Protein AF-A0AAN8HW79-F1 (afdb_monomer_lite)

Foldseek 3Di:
DDDDDDDDPVVCVVVVVVVVVVPPPDPDPPDDDDDLVVQDDDFALLCSLPPRVVVVVLVVCVVDQEDEAEAPADDCPDPVVVVLVVPDDDDDDARDRGDTDDPPNVVQCSHRVSSLRSLLVNVVSNVPDPPVGYYHYPNPPPD

Sequence (143 aa):
MGKLRTGNKSDMVGCLEDLISLQESASHPTVKASSLMGLLFGPTFFYYAQKAFSSYILSQLEHVSRVDVVWDDYFPESPKAETRSKRGKGVHRRVEPSSVIPGNWPEFLRIEDKKAELFFFLATSMTALNTGKQIISTCNMHT

Organism: Champsocephalus gunnari (NCBI:txid52237)

pLDDT: mean 72.76, std 13.25, range [30.95, 90.0]

Radius of gyration: 20.21 Å; chains: 1; bounding box: 50×51×41 Å

Structure (mmCIF, N/CA/C/O backbone):
data_AF-A0AAN8HW79-F1
#
_entry.id   AF-A0AAN8HW79-F1
#
loop_
_atom_site.group_PDB
_atom_site.id
_atom_site.type_symbol
_atom_site.label_atom_id
_atom_site.label_alt_id
_atom_site.label_comp_id
_atom_site.label_asym_id
_atom_site.label_entity_id
_atom_site.label_seq_id
_atom_site.pdbx_PDB_ins_code
_atom_site.Cartn_x
_atom_site.Cartn_y
_atom_site.Cartn_z
_atom_site.occupancy
_atom_site.B_iso_or_equiv
_atom_site.auth_seq_id
_atom_site.auth_comp_id
_atom_site.auth_asym_id
_atom_site.auth_atom_id
_atom_site.pdbx_PDB_model_num
ATOM 1 N N . MET A 1 1 ? -24.840 -39.899 -9.805 1.00 34.41 1 MET A N 1
ATOM 2 C CA . MET A 1 1 ? -25.021 -38.992 -10.962 1.00 34.41 1 MET A CA 1
ATOM 3 C C . MET A 1 1 ? -25.594 -37.675 -10.459 1.00 34.41 1 MET A C 1
ATOM 5 O O . MET A 1 1 ? -26.692 -37.687 -9.918 1.00 34.41 1 MET A O 1
ATOM 9 N N . GLY A 1 2 ? -24.847 -36.571 -10.559 1.00 44.06 2 GLY A N 1
ATOM 10 C CA . GLY A 1 2 ? -25.327 -35.241 -10.166 1.00 44.06 2 GLY A CA 1
ATOM 11 C C . GLY A 1 2 ? -26.232 -34.661 -11.250 1.00 44.06 2 GLY A C 1
ATOM 12 O O . GLY A 1 2 ? -25.825 -34.566 -12.405 1.00 44.06 2 GLY A O 1
ATOM 13 N N . LYS A 1 3 ? -27.474 -34.327 -10.899 1.00 55.56 3 LYS A N 1
ATOM 14 C CA . LYS A 1 3 ? -28.458 -33.774 -11.833 1.00 55.56 3 LYS A CA 1
ATOM 15 C C . LYS A 1 3 ? -28.260 -32.257 -11.898 1.00 55.56 3 LYS A C 1
ATOM 17 O O . LYS A 1 3 ? -28.535 -31.563 -10.924 1.00 55.56 3 LYS A O 1
ATOM 22 N N . LEU A 1 4 ? -27.748 -31.756 -13.022 1.00 57.25 4 LEU A N 1
ATOM 23 C CA . LEU A 1 4 ? -27.661 -30.318 -13.288 1.00 57.25 4 LEU A CA 1
ATOM 24 C C . LEU A 1 4 ? -29.080 -29.738 -13.329 1.00 57.25 4 LEU A C 1
ATOM 26 O O . LEU A 1 4 ? -29.922 -30.200 -14.101 1.00 57.25 4 LEU A O 1
ATOM 30 N N . ARG A 1 5 ? -29.355 -28.755 -12.465 1.00 60.94 5 ARG A N 1
ATOM 31 C CA . ARG A 1 5 ? -30.620 -28.014 -12.476 1.00 60.94 5 ARG A CA 1
ATOM 32 C C . ARG A 1 5 ? -30.703 -27.210 -13.773 1.00 60.94 5 ARG A C 1
ATOM 34 O O . ARG A 1 5 ? -29.884 -26.330 -14.011 1.00 60.94 5 ARG A O 1
ATOM 41 N N . THR A 1 6 ? -31.697 -27.512 -14.596 1.00 66.31 6 THR A N 1
ATOM 42 C CA . THR A 1 6 ? -32.101 -26.682 -15.733 1.00 66.31 6 THR A CA 1
ATOM 43 C C . THR A 1 6 ? -33.111 -25.654 -15.234 1.00 66.31 6 THR A C 1
ATOM 45 O O . THR A 1 6 ? -34.246 -26.012 -14.929 1.00 66.31 6 THR A O 1
ATOM 48 N N . GLY A 1 7 ? -32.677 -24.403 -15.111 1.00 68.44 7 GLY A N 1
ATOM 49 C CA . GLY A 1 7 ? -33.484 -23.252 -14.708 1.00 68.44 7 GLY A CA 1
ATOM 50 C C . GLY A 1 7 ? -32.833 -21.962 -15.202 1.00 68.44 7 GLY A C 1
ATOM 51 O O . GLY A 1 7 ? -31.676 -21.973 -15.634 1.00 68.44 7 GLY A O 1
ATOM 52 N N . ASN A 1 8 ? -33.568 -20.856 -15.170 1.00 67.19 8 ASN A N 1
ATOM 53 C CA . ASN A 1 8 ? -33.023 -19.548 -15.513 1.00 67.19 8 ASN A CA 1
ATOM 54 C C . ASN A 1 8 ? -32.148 -19.027 -14.368 1.00 67.19 8 ASN A C 1
ATOM 56 O O . ASN A 1 8 ? -32.363 -19.338 -13.201 1.00 67.19 8 ASN A O 1
ATOM 60 N N . LYS A 1 9 ? -31.163 -18.177 -14.685 1.00 62.34 9 LYS A N 1
ATOM 61 C CA . LYS A 1 9 ? -30.272 -17.566 -13.678 1.00 62.34 9 LYS A CA 1
ATOM 62 C C . LYS A 1 9 ? -31.046 -16.831 -12.567 1.00 62.34 9 LYS A C 1
ATOM 64 O O . LYS A 1 9 ? -30.566 -16.761 -11.442 1.00 62.34 9 LYS A O 1
ATOM 69 N N . SER A 1 10 ? -32.238 -16.315 -12.877 1.00 68.50 10 SER A N 1
ATOM 70 C CA . SER A 1 10 ? -33.174 -15.695 -11.927 1.00 68.50 10 SER A CA 1
ATOM 71 C C . SER A 1 10 ? -33.666 -16.649 -10.839 1.00 68.50 10 SER A C 1
ATOM 73 O O . SER A 1 10 ? -33.937 -16.209 -9.729 1.00 68.50 10 SER A O 1
ATOM 75 N N . ASP A 1 11 ? -33.724 -17.952 -11.113 1.00 68.19 11 ASP A N 1
ATOM 76 C CA . ASP A 1 11 ? -34.247 -18.957 -10.181 1.00 68.19 11 ASP A CA 1
ATOM 77 C C . ASP A 1 11 ? -33.284 -19.196 -9.005 1.00 68.19 11 ASP A C 1
ATOM 79 O O . ASP A 1 11 ? -33.658 -19.766 -7.983 1.00 68.19 11 ASP A O 1
ATOM 83 N N . MET A 1 12 ? -32.036 -18.727 -9.123 1.00 65.56 12 MET A N 1
ATOM 84 C CA . MET A 1 12 ? -31.072 -18.716 -8.023 1.00 65.56 12 MET A CA 1
ATOM 85 C C . MET A 1 12 ? -31.346 -17.617 -6.994 1.00 65.56 12 MET A C 1
ATOM 87 O O . MET A 1 12 ? -30.832 -17.713 -5.884 1.00 65.56 12 MET A O 1
ATOM 91 N N . VAL A 1 13 ? -32.118 -16.581 -7.341 1.00 69.75 13 VAL A N 1
ATOM 92 C CA . VAL A 1 13 ? -32.378 -15.444 -6.444 1.00 69.75 13 VAL A CA 1
ATOM 93 C C . VAL A 1 13 ? -33.185 -15.899 -5.230 1.00 69.75 13 VAL A C 1
ATOM 95 O O . VAL A 1 13 ? -32.782 -15.612 -4.109 1.00 69.75 13 VAL A O 1
ATOM 98 N N . GLY A 1 14 ? -34.215 -16.729 -5.427 1.00 65.38 14 GLY A N 1
ATOM 99 C CA . GLY A 1 14 ? -34.989 -17.290 -4.313 1.00 65.38 14 GLY A CA 1
ATOM 100 C C . GLY A 1 14 ? -34.149 -18.175 -3.382 1.00 65.38 14 GLY A C 1
ATOM 101 O O . GLY A 1 14 ? -34.284 -18.105 -2.169 1.00 65.38 14 GLY A O 1
ATOM 102 N N . CYS A 1 15 ? -33.194 -18.945 -3.923 1.00 60.03 15 CYS A N 1
ATOM 103 C CA . CYS A 1 15 ? -32.269 -19.728 -3.093 1.00 60.03 15 CYS A CA 1
ATOM 104 C C . CYS A 1 15 ? -31.259 -18.862 -2.317 1.00 60.03 15 CYS A C 1
ATOM 106 O O . CYS A 1 15 ? -30.674 -19.340 -1.348 1.00 60.03 15 CYS A O 1
ATOM 108 N N . LEU A 1 16 ? -31.004 -17.627 -2.760 1.00 59.94 16 LEU A N 1
ATOM 109 C CA . LEU A 1 16 ? -30.127 -16.681 -2.068 1.00 59.94 16 LEU A CA 1
ATOM 110 C C . LEU A 1 16 ? -30.874 -15.927 -0.964 1.00 59.94 16 LEU A C 1
ATOM 112 O O . LEU A 1 16 ? -30.277 -15.656 0.073 1.00 59.94 16 LEU A O 1
ATOM 116 N N . GLU A 1 17 ? -32.161 -15.635 -1.152 1.00 67.44 17 GLU A N 1
ATOM 117 C CA . GLU A 1 17 ? -33.013 -14.991 -0.142 1.00 67.44 17 GLU A CA 1
ATOM 118 C C . GLU A 1 17 ? -33.107 -15.833 1.141 1.00 67.44 17 GLU A C 1
ATOM 120 O O . GLU A 1 17 ? -32.877 -15.308 2.231 1.00 67.44 17 GLU A O 1
ATOM 125 N N . ASP A 1 18 ? -33.282 -17.153 1.014 1.00 62.97 18 ASP A N 1
ATOM 126 C CA .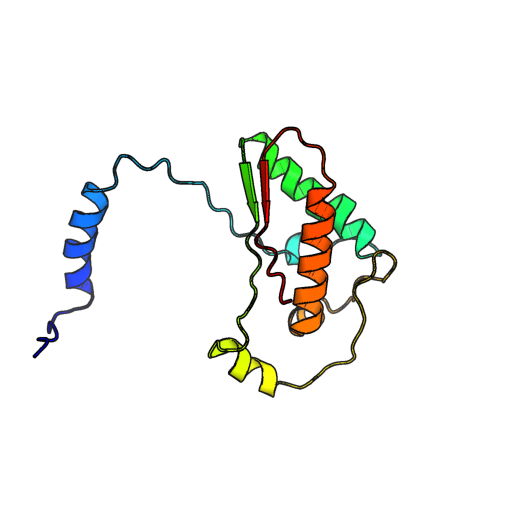 ASP A 1 18 ? -33.311 -18.083 2.156 1.00 62.97 18 ASP A CA 1
ATOM 127 C C . ASP A 1 18 ? -31.983 -18.122 2.942 1.00 62.97 18 ASP A C 1
ATOM 129 O O . ASP A 1 18 ? -31.965 -18.347 4.154 1.00 62.97 18 ASP A O 1
ATOM 133 N N . LEU A 1 19 ? -30.849 -17.887 2.268 1.00 59.59 19 LEU A N 1
ATOM 134 C CA . LEU A 1 19 ? -29.525 -17.829 2.901 1.00 59.59 19 LEU A CA 1
ATOM 135 C C . LEU A 1 19 ? -29.273 -16.488 3.599 1.00 59.59 19 LEU A C 1
ATOM 137 O O . LEU A 1 19 ? -28.558 -16.447 4.599 1.00 59.59 19 LEU A O 1
ATOM 141 N N . ILE A 1 20 ? -29.866 -15.403 3.093 1.00 59.66 20 ILE A N 1
ATOM 142 C CA . ILE A 1 20 ? -29.775 -14.066 3.692 1.00 59.66 20 ILE A CA 1
ATOM 143 C C . ILE A 1 20 ? -30.504 -14.047 5.041 1.00 59.66 20 ILE A C 1
ATOM 145 O O . ILE A 1 20 ? -29.961 -13.528 6.015 1.00 59.66 20 ILE A O 1
ATOM 149 N N . SER A 1 21 ? -31.672 -14.689 5.136 1.00 58.97 21 SER A N 1
ATOM 150 C CA . SER A 1 21 ? -32.439 -14.789 6.387 1.00 58.97 21 SER A CA 1
ATOM 151 C C . SER A 1 21 ? -31.757 -15.628 7.475 1.00 58.97 21 SER A C 1
ATOM 153 O O . SER A 1 21 ? -32.079 -15.482 8.651 1.00 58.97 21 SER A O 1
ATOM 155 N N . LEU A 1 22 ? -30.794 -16.485 7.120 1.00 56.59 22 LEU A N 1
ATOM 156 C CA . LEU A 1 22 ? -30.013 -17.258 8.092 1.00 56.59 22 LEU A CA 1
ATOM 157 C C . LEU A 1 22 ? -28.844 -16.454 8.699 1.00 56.59 22 LEU A C 1
ATOM 159 O O . LEU A 1 22 ? -28.226 -16.903 9.663 1.00 56.59 22 LEU A O 1
ATOM 163 N N . GLN A 1 23 ? -28.518 -15.284 8.136 1.00 55.19 23 GLN A N 1
ATOM 164 C CA . GLN A 1 23 ? -27.291 -14.537 8.423 1.00 55.19 23 GLN A CA 1
ATOM 165 C C . GLN A 1 23 ? -27.525 -13.233 9.211 1.00 55.19 23 GLN A C 1
ATOM 167 O O . GLN A 1 23 ? -26.766 -12.280 9.063 1.00 55.19 23 GLN A O 1
ATOM 172 N N . GLU A 1 24 ? -28.538 -13.159 10.076 1.00 50.91 24 GLU A N 1
ATOM 173 C CA . GLU A 1 24 ? -28.841 -11.933 10.843 1.00 50.91 24 GLU A CA 1
ATOM 174 C C . GLU A 1 24 ? -28.038 -11.747 12.152 1.00 50.91 24 GLU A C 1
ATOM 176 O O . GLU A 1 24 ? -28.377 -10.902 12.975 1.00 50.91 24 GLU A O 1
ATOM 181 N N . SER A 1 25 ? -26.923 -12.458 12.363 1.00 53.91 25 SER A N 1
ATOM 182 C CA . SER A 1 25 ? -26.074 -12.239 13.555 1.00 53.91 25 SER A CA 1
ATOM 183 C C . SER A 1 25 ? -24.582 -12.050 13.280 1.00 53.91 25 SER A C 1
ATOM 185 O O . SER A 1 25 ? -23.769 -12.201 14.193 1.00 53.91 25 SER A O 1
ATOM 187 N N . ALA A 1 26 ? -24.187 -11.719 12.051 1.00 52.22 26 ALA A N 1
ATOM 188 C CA . ALA A 1 26 ? -22.805 -11.347 11.768 1.00 52.22 26 ALA A CA 1
ATOM 189 C C . ALA A 1 26 ? -22.694 -9.821 11.695 1.00 52.22 26 ALA A C 1
ATOM 191 O O . ALA A 1 26 ? -23.249 -9.195 10.796 1.00 52.22 26 ALA A O 1
ATOM 192 N N . SER A 1 27 ? -21.950 -9.210 12.623 1.00 52.50 27 SER A N 1
ATOM 193 C CA . SER A 1 27 ? -21.488 -7.831 12.459 1.00 52.50 27 SER A CA 1
ATOM 194 C C . SER A 1 27 ? -20.715 -7.755 11.142 1.00 52.50 27 SER A C 1
ATOM 196 O O . SER A 1 27 ? -19.596 -8.264 11.055 1.00 52.50 27 SER A O 1
ATOM 198 N N . HIS A 1 28 ? -21.321 -7.198 10.097 1.00 52.47 28 HIS A N 1
ATOM 199 C CA . HIS A 1 28 ? -20.678 -7.120 8.794 1.00 52.47 28 HIS A CA 1
ATOM 200 C C . HIS A 1 28 ? -19.442 -6.218 8.910 1.00 52.47 28 HIS A C 1
ATOM 202 O O . HIS A 1 28 ? -19.591 -5.038 9.238 1.00 52.47 28 HIS A O 1
ATOM 208 N N . PRO A 1 29 ? -18.220 -6.730 8.676 1.00 58.84 29 PRO A N 1
ATOM 209 C CA . PRO A 1 29 ? -17.048 -5.873 8.659 1.00 58.84 29 PRO A CA 1
ATOM 210 C C . PRO A 1 29 ? -17.186 -4.893 7.492 1.00 58.84 29 PRO A C 1
ATOM 212 O O . PRO A 1 29 ? -17.453 -5.291 6.357 1.00 58.84 29 PRO A O 1
ATOM 215 N N . THR A 1 30 ? -17.009 -3.600 7.757 1.00 59.47 30 THR A N 1
ATOM 216 C CA . THR A 1 30 ? -16.974 -2.584 6.702 1.00 59.47 30 THR A CA 1
ATOM 217 C C . THR A 1 30 ? -15.725 -2.800 5.851 1.00 59.47 30 THR A C 1
ATOM 219 O O . THR A 1 30 ? -14.627 -2.403 6.234 1.00 59.47 30 THR A O 1
ATOM 222 N N . VAL A 1 31 ? -15.885 -3.428 4.685 1.00 58.34 31 VAL A N 1
ATOM 223 C CA . VAL A 1 31 ? -14.798 -3.620 3.719 1.00 58.34 31 VAL A CA 1
ATOM 224 C C . VAL A 1 31 ? -14.725 -2.401 2.804 1.00 58.34 31 VAL A C 1
ATOM 226 O O . VAL A 1 31 ? -15.637 -2.145 2.020 1.00 58.34 31 VAL A O 1
ATOM 229 N N . LYS A 1 32 ? -13.624 -1.646 2.877 1.00 65.44 32 LYS A N 1
ATOM 230 C CA . LYS A 1 32 ? -13.321 -0.571 1.923 1.00 65.44 32 LYS A CA 1
ATOM 231 C C . LYS A 1 32 ? -12.246 -1.040 0.949 1.00 65.44 32 LYS A C 1
ATOM 233 O O . LYS A 1 32 ? -11.103 -1.249 1.338 1.00 65.44 32 LYS A O 1
ATOM 238 N N . ALA A 1 33 ? -12.603 -1.156 -0.327 1.00 58.19 33 ALA A N 1
ATOM 239 C CA . ALA A 1 33 ? -11.622 -1.298 -1.396 1.00 58.19 33 ALA A CA 1
ATOM 240 C C . ALA A 1 33 ? -11.075 0.091 -1.755 1.00 58.19 33 ALA A C 1
ATOM 242 O O . ALA A 1 33 ? -11.842 1.026 -1.984 1.00 58.19 33 ALA A O 1
ATOM 243 N N . SER A 1 34 ? -9.755 0.259 -1.788 1.00 65.75 34 SER A N 1
ATOM 244 C CA . SER A 1 34 ? -9.125 1.523 -2.184 1.00 65.75 34 SER A CA 1
ATOM 245 C C . SER A 1 34 ? -7.957 1.274 -3.121 1.00 65.75 34 SER A C 1
ATOM 247 O O . SER A 1 34 ? -7.146 0.377 -2.910 1.00 65.75 34 SER A O 1
ATOM 249 N N . SER A 1 35 ? -7.887 2.072 -4.186 1.00 66.81 35 SER A N 1
ATOM 250 C CA . SER A 1 35 ? -6.786 2.004 -5.141 1.00 6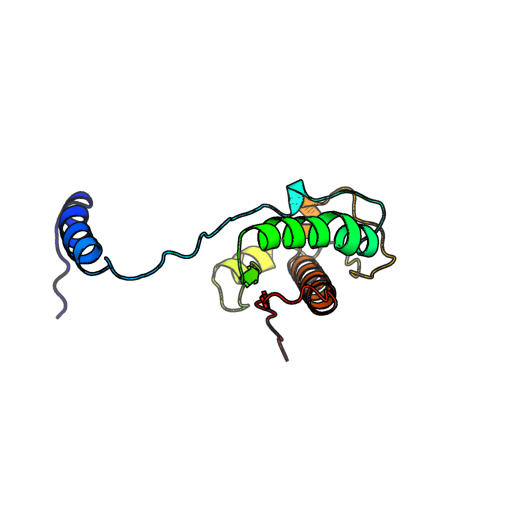6.81 35 SER A CA 1
ATOM 251 C C . SER A 1 35 ? -5.583 2.767 -4.596 1.00 66.81 35 SER A C 1
ATOM 253 O O . SER A 1 35 ? -5.656 3.978 -4.387 1.00 66.81 35 SER A O 1
ATOM 255 N N . LEU A 1 36 ? -4.451 2.077 -4.439 1.00 66.25 36 LEU A N 1
ATOM 256 C CA . LEU A 1 36 ? -3.174 2.682 -4.036 1.00 66.25 36 LEU A CA 1
ATOM 257 C C . LEU A 1 36 ? -2.721 3.800 -4.990 1.00 66.25 36 LEU A C 1
ATOM 259 O O . LEU A 1 36 ? -1.987 4.691 -4.568 1.00 66.25 36 LEU A O 1
ATOM 263 N N . MET A 1 37 ? -3.183 3.794 -6.251 1.00 62.47 37 MET A N 1
ATOM 264 C CA . MET A 1 37 ? -2.889 4.856 -7.222 1.00 62.47 37 MET A CA 1
ATOM 265 C C . MET A 1 37 ? -3.368 6.234 -6.752 1.00 62.47 37 MET A C 1
ATOM 267 O O . MET A 1 37 ? -2.686 7.221 -6.998 1.00 62.47 37 MET A O 1
ATOM 271 N N . GLY A 1 38 ? -4.517 6.306 -6.071 1.00 63.88 38 GLY A N 1
ATOM 272 C CA . GLY A 1 38 ? -5.078 7.575 -5.591 1.00 63.88 38 GLY A CA 1
ATOM 273 C C . GLY A 1 38 ? -4.316 8.179 -4.409 1.00 63.88 38 GLY A C 1
ATOM 274 O O . GLY A 1 38 ? -4.503 9.347 -4.094 1.00 63.88 38 GLY A O 1
ATOM 275 N N . LEU A 1 39 ? -3.445 7.395 -3.768 1.00 66.50 39 LEU A N 1
ATOM 276 C CA . LEU A 1 39 ? -2.634 7.818 -2.627 1.00 66.50 39 LEU A CA 1
ATOM 277 C C . LEU A 1 39 ? -1.218 8.234 -3.050 1.00 66.50 39 LEU A C 1
ATOM 279 O O . LEU A 1 39 ? -0.398 8.567 -2.202 1.00 66.50 39 LEU A O 1
ATOM 283 N N . LEU A 1 40 ? -0.881 8.170 -4.339 1.00 69.00 40 LEU A N 1
ATOM 284 C CA . LEU A 1 40 ? 0.501 8.301 -4.776 1.00 69.00 40 LEU A CA 1
ATOM 285 C C . LEU A 1 40 ? 0.963 9.761 -4.819 1.00 69.00 40 LEU A C 1
ATOM 287 O O . LEU A 1 40 ? 0.699 10.482 -5.779 1.00 69.00 40 LEU A O 1
ATOM 291 N N . PHE A 1 41 ? 1.709 10.185 -3.804 1.00 70.06 41 PHE A N 1
ATOM 292 C CA . PHE A 1 41 ? 2.408 11.463 -3.836 1.00 70.06 41 PHE A CA 1
ATOM 293 C C . PHE A 1 41 ? 3.760 11.390 -3.124 1.00 70.06 41 PHE A C 1
ATOM 295 O O . PHE A 1 41 ? 3.936 10.669 -2.139 1.00 70.06 41 PHE A O 1
ATOM 302 N N . GLY A 1 42 ? 4.709 12.174 -3.635 1.00 79.00 42 GLY A N 1
ATOM 303 C CA . GLY A 1 42 ? 6.017 12.382 -3.029 1.00 79.00 42 GLY A CA 1
ATOM 304 C C . GLY A 1 42 ? 7.203 11.790 -3.794 1.00 79.00 42 GLY A C 1
ATOM 305 O O . GLY A 1 42 ? 7.030 11.100 -4.797 1.00 79.00 42 GLY A O 1
ATOM 306 N N . PRO A 1 43 ? 8.429 12.099 -3.336 1.00 84.75 43 PRO A N 1
ATOM 307 C CA . PRO A 1 43 ? 9.647 11.821 -4.089 1.00 84.75 43 PRO A CA 1
ATOM 308 C C . PRO A 1 43 ? 10.130 10.371 -3.975 1.00 84.75 43 PRO A C 1
ATOM 310 O O . PRO A 1 43 ? 10.736 9.871 -4.916 1.00 84.75 43 PRO A O 1
ATOM 313 N N . THR A 1 44 ? 9.885 9.687 -2.853 1.00 90.00 44 THR A N 1
ATOM 314 C CA . THR A 1 44 ? 10.458 8.360 -2.566 1.00 90.00 44 THR A CA 1
ATOM 315 C C . THR A 1 44 ? 9.435 7.398 -1.975 1.00 90.00 44 THR A C 1
ATOM 317 O O . THR A 1 44 ? 8.432 7.826 -1.398 1.00 90.00 44 THR A O 1
ATOM 320 N N . PHE A 1 45 ? 9.705 6.092 -2.069 1.00 89.25 45 PHE A N 1
ATOM 321 C CA . PHE A 1 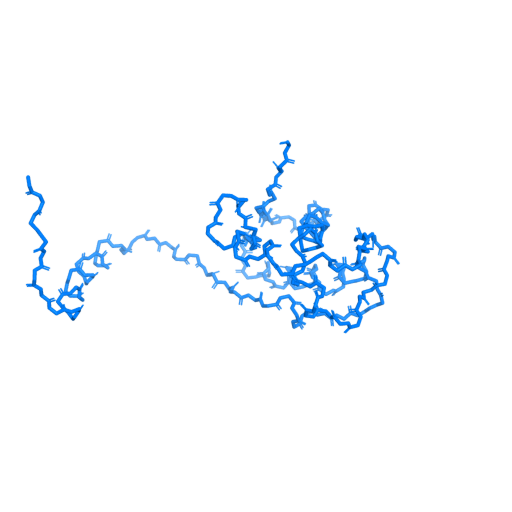45 ? 8.853 5.070 -1.453 1.00 89.25 45 PHE A CA 1
ATOM 322 C C . PHE A 1 45 ? 8.709 5.262 0.059 1.00 89.25 45 PHE A C 1
ATOM 324 O O . PHE A 1 45 ? 7.610 5.097 0.583 1.00 89.25 45 PHE A O 1
ATOM 331 N N . PHE A 1 46 ? 9.770 5.685 0.757 1.00 88.75 46 PHE A N 1
ATOM 332 C CA . PHE A 1 46 ? 9.693 6.024 2.181 1.00 88.75 46 PHE A CA 1
ATOM 333 C C . PHE A 1 46 ? 8.705 7.157 2.456 1.00 88.75 46 PHE A C 1
ATOM 335 O O . PHE A 1 46 ? 7.874 7.046 3.357 1.00 88.75 46 PHE A O 1
ATOM 342 N N . TYR A 1 47 ? 8.776 8.237 1.674 1.00 89.44 47 TYR A N 1
ATOM 343 C CA . TYR A 1 47 ? 7.857 9.356 1.834 1.00 89.44 47 TYR A CA 1
ATOM 344 C C . TYR A 1 47 ? 6.414 8.907 1.600 1.00 89.44 47 TYR A C 1
ATOM 346 O O . TYR A 1 47 ? 5.538 9.218 2.403 1.00 89.44 47 TYR A O 1
ATOM 354 N N . TYR A 1 48 ? 6.175 8.132 0.543 1.00 89.12 48 TYR A N 1
ATOM 355 C CA . TYR A 1 48 ? 4.856 7.582 0.254 1.00 89.12 48 TYR A CA 1
ATOM 356 C C . TYR A 1 48 ? 4.334 6.697 1.391 1.00 89.12 48 TYR A C 1
ATOM 358 O O . TYR A 1 48 ? 3.216 6.913 1.860 1.00 89.12 48 TYR A O 1
ATOM 366 N N . ALA A 1 49 ? 5.149 5.765 1.891 1.00 89.12 49 ALA A N 1
ATOM 367 C CA . ALA A 1 49 ? 4.772 4.906 3.008 1.00 89.12 49 ALA A CA 1
ATOM 368 C C . ALA A 1 49 ? 4.402 5.731 4.247 1.00 89.12 49 ALA A C 1
ATOM 370 O O . ALA A 1 49 ? 3.331 5.544 4.810 1.00 89.12 49 ALA A O 1
ATOM 371 N N . GLN A 1 50 ? 5.241 6.695 4.632 1.00 87.81 50 GLN A N 1
ATOM 372 C CA . GLN A 1 50 ? 5.060 7.479 5.856 1.00 87.81 50 GLN A CA 1
ATOM 373 C C . GLN A 1 50 ? 3.954 8.533 5.770 1.00 87.81 50 GLN A C 1
ATOM 375 O O . GLN A 1 50 ? 3.238 8.754 6.743 1.00 87.81 50 GLN A O 1
ATOM 380 N N . LYS A 1 51 ? 3.840 9.241 4.643 1.00 86.06 51 LYS A N 1
ATOM 381 C CA . LYS A 1 51 ? 2.987 10.433 4.533 1.00 86.06 51 LYS A CA 1
ATOM 382 C C . LYS A 1 51 ? 1.669 10.174 3.834 1.00 86.06 51 LYS A C 1
ATOM 384 O O . LYS A 1 51 ? 0.683 10.803 4.208 1.00 86.06 51 LYS A O 1
ATOM 389 N N . ALA A 1 52 ? 1.633 9.264 2.868 1.00 85.81 52 ALA A N 1
ATOM 390 C CA . ALA A 1 52 ? 0.402 8.942 2.164 1.00 85.81 52 ALA A CA 1
ATOM 391 C C . ALA A 1 52 ? -0.274 7.716 2.768 1.00 85.81 52 ALA A C 1
ATOM 393 O O . ALA A 1 52 ? -1.401 7.785 3.257 1.00 85.81 52 ALA A O 1
ATOM 394 N N . PHE A 1 53 ? 0.443 6.595 2.759 1.00 87.62 53 PHE A N 1
ATOM 395 C CA . PHE A 1 53 ? -0.130 5.303 3.086 1.00 87.62 53 PHE A CA 1
ATOM 396 C C . PHE A 1 53 ? -0.431 5.167 4.583 1.00 87.62 53 PHE A C 1
ATOM 398 O O . PHE A 1 53 ? -1.572 4.889 4.944 1.00 87.62 53 PHE A O 1
ATOM 405 N N . SER A 1 54 ? 0.530 5.463 5.465 1.00 88.50 54 SER A N 1
ATOM 406 C CA . SER A 1 54 ? 0.302 5.438 6.916 1.00 88.50 54 SER A CA 1
ATOM 407 C C . SER A 1 54 ? -0.809 6.395 7.342 1.00 88.50 54 SER A C 1
ATOM 409 O O . SER A 1 54 ? -1.684 5.999 8.104 1.00 88.50 54 SER A O 1
ATOM 411 N N . SER A 1 55 ? -0.836 7.624 6.815 1.00 88.19 55 SER A N 1
ATOM 412 C CA . SER A 1 55 ? -1.902 8.595 7.111 1.00 88.19 55 SER A CA 1
ATOM 413 C C . SER A 1 55 ? -3.282 8.068 6.720 1.00 88.19 55 SER A C 1
ATOM 415 O O . SER A 1 55 ? -4.240 8.209 7.477 1.00 88.19 55 SER A O 1
ATOM 417 N N . TYR A 1 56 ? -3.383 7.409 5.563 1.00 88.12 56 TYR A N 1
ATOM 418 C CA . TYR A 1 56 ? -4.622 6.770 5.139 1.00 88.12 56 TYR A CA 1
ATOM 419 C C . TYR A 1 56 ? -5.048 5.660 6.111 1.00 88.12 56 TYR A C 1
ATOM 421 O O . TYR A 1 56 ? -6.189 5.669 6.573 1.00 88.12 56 TYR A O 1
ATOM 429 N N . ILE A 1 57 ? -4.141 4.753 6.488 1.00 87.62 57 ILE A N 1
ATOM 430 C CA . ILE A 1 57 ? -4.437 3.684 7.457 1.00 87.62 57 ILE A CA 1
ATOM 431 C C . ILE A 1 57 ? -4.866 4.261 8.812 1.00 87.62 57 ILE A C 1
ATOM 433 O O . ILE A 1 57 ? -5.854 3.803 9.384 1.00 87.62 57 ILE A O 1
ATOM 437 N N . LEU A 1 58 ? -4.184 5.302 9.297 1.00 88.56 58 LEU A N 1
ATOM 438 C CA . LEU A 1 58 ? -4.531 5.986 10.543 1.00 88.56 58 LEU A CA 1
ATOM 439 C C . LEU A 1 58 ? -5.933 6.602 10.488 1.00 88.56 58 LEU A C 1
ATOM 441 O O . LEU A 1 58 ? -6.706 6.399 11.419 1.00 88.56 58 LEU A O 1
ATOM 445 N N . SER A 1 59 ? -6.303 7.255 9.380 1.00 88.44 59 SER A N 1
ATOM 446 C CA . SER A 1 59 ? -7.666 7.781 9.205 1.00 88.44 59 SER A CA 1
ATOM 447 C C . SER A 1 59 ? -8.728 6.677 9.194 1.00 88.44 59 SER A C 1
ATOM 449 O O . SER A 1 59 ? -9.821 6.860 9.724 1.00 88.44 59 SER A O 1
ATOM 451 N N . GLN A 1 60 ? -8.421 5.496 8.638 1.00 86.75 60 GLN A N 1
ATOM 452 C CA . GLN A 1 60 ? -9.351 4.368 8.711 1.00 86.75 60 GLN A CA 1
ATOM 453 C C . GLN A 1 60 ? -9.491 3.875 10.152 1.00 86.75 60 GLN A C 1
ATOM 455 O O . GLN A 1 60 ? -10.601 3.566 10.579 1.00 86.75 60 GLN A O 1
ATOM 460 N N . LEU A 1 61 ? -8.391 3.863 10.910 1.00 88.12 61 LEU A N 1
ATOM 461 C CA . LEU A 1 61 ? -8.371 3.472 12.315 1.00 88.12 61 LEU A CA 1
ATOM 462 C C . LEU A 1 61 ? -9.117 4.439 13.234 1.00 88.12 61 LEU A C 1
ATOM 464 O O . LEU A 1 61 ? -9.423 4.034 14.347 1.00 88.12 61 LEU A O 1
ATOM 468 N N . GLU A 1 62 ? -9.448 5.671 12.843 1.00 87.50 62 GLU A N 1
ATOM 469 C CA . GLU A 1 62 ? -10.200 6.594 13.712 1.00 87.50 62 GLU A CA 1
ATOM 470 C C . GLU A 1 62 ? -11.553 6.008 14.141 1.00 87.50 62 GLU A C 1
ATOM 472 O O . GLU A 1 62 ? -11.923 6.091 15.314 1.00 87.50 62 GLU A O 1
ATOM 477 N N . HIS A 1 63 ? -12.241 5.323 13.226 1.00 82.25 63 HIS A N 1
ATOM 478 C CA . HIS A 1 63 ? -13.617 4.857 13.423 1.00 82.25 63 HIS A CA 1
ATOM 479 C C . HIS A 1 63 ? -13.747 3.367 13.758 1.00 82.25 63 HIS A C 1
ATOM 481 O O . HIS A 1 63 ? -14.854 2.890 14.000 1.00 82.25 63 HIS A O 1
ATOM 487 N N . VAL A 1 64 ? -12.642 2.619 13.767 1.00 84.94 64 VAL A N 1
ATOM 488 C CA . VAL A 1 64 ? -12.645 1.166 13.998 1.00 84.94 64 VAL A CA 1
ATOM 489 C C . VAL A 1 64 ? -11.599 0.768 15.038 1.00 84.94 64 VAL A C 1
ATOM 491 O O . VAL A 1 64 ? -10.674 1.522 15.343 1.00 84.94 64 VAL A O 1
ATOM 494 N N . SER A 1 65 ? -11.751 -0.424 15.616 1.00 85.50 65 SER A N 1
ATOM 495 C CA . SER A 1 65 ? -10.766 -1.027 16.527 1.00 85.50 65 SER A CA 1
ATOM 496 C C . SER A 1 65 ? -9.683 -1.824 15.792 1.00 85.50 65 SER A C 1
ATOM 498 O O . SER A 1 65 ? -8.612 -2.068 16.354 1.00 85.50 65 SER A O 1
ATOM 500 N N . ARG A 1 66 ? -9.960 -2.220 14.542 1.00 86.94 66 ARG A N 1
ATOM 501 C CA . ARG A 1 66 ? -9.097 -3.062 13.716 1.00 86.94 66 ARG A CA 1
ATOM 502 C C . ARG A 1 66 ? -9.207 -2.716 12.232 1.00 86.94 66 ARG A C 1
ATOM 504 O O . ARG A 1 66 ? -10.311 -2.500 11.737 1.00 86.94 66 ARG A O 1
ATOM 511 N N . VAL A 1 67 ? -8.073 -2.715 11.534 1.00 87.00 67 VAL A N 1
ATOM 512 C CA . VAL A 1 67 ? -7.993 -2.636 10.067 1.00 87.00 67 VAL A CA 1
ATOM 513 C C . VAL A 1 67 ? -7.250 -3.857 9.536 1.00 87.00 67 VAL A C 1
ATOM 515 O O . VAL A 1 67 ? -6.132 -4.138 9.969 1.00 87.00 67 VAL A O 1
ATOM 518 N N . ASP A 1 68 ? -7.863 -4.532 8.565 1.00 85.38 68 ASP A N 1
ATOM 519 C CA . ASP A 1 68 ? -7.261 -5.646 7.836 1.00 85.38 68 ASP A CA 1
ATOM 520 C C . ASP A 1 68 ? -6.869 -5.176 6.436 1.00 85.38 68 ASP A C 1
ATOM 522 O O . ASP A 1 68 ? -7.711 -4.718 5.662 1.00 85.38 68 ASP A O 1
ATOM 526 N N . VAL A 1 69 ? -5.583 -5.278 6.112 1.00 85.25 69 VAL A N 1
ATOM 527 C CA . VAL A 1 69 ? -5.046 -4.942 4.795 1.00 85.25 69 VAL A CA 1
ATOM 528 C C . VAL A 1 69 ? -4.767 -6.223 4.032 1.00 85.25 69 VAL A C 1
ATOM 530 O O . VAL A 1 69 ? -3.907 -7.023 4.408 1.00 85.25 69 VAL A O 1
ATOM 533 N N . VAL A 1 70 ? -5.513 -6.396 2.945 1.00 83.38 70 VAL A N 1
ATOM 534 C CA . VAL A 1 70 ? -5.363 -7.519 2.024 1.00 83.38 70 VAL A CA 1
ATOM 535 C C . VAL A 1 70 ? -4.634 -7.030 0.784 1.00 83.38 70 VAL A C 1
ATOM 537 O O . VAL A 1 70 ? -5.081 -6.100 0.109 1.00 83.38 70 VAL A O 1
ATOM 540 N N . TRP A 1 71 ? -3.506 -7.662 0.491 1.00 81.75 71 TRP A N 1
ATOM 541 C CA . TRP A 1 71 ? -2.708 -7.371 -0.693 1.00 81.75 71 TRP A CA 1
ATOM 542 C C . TRP A 1 71 ? -3.158 -8.269 -1.844 1.00 81.75 71 TRP A C 1
ATOM 544 O O . TRP A 1 71 ? -3.373 -9.464 -1.657 1.00 81.75 71 TRP A O 1
ATOM 554 N N . ASP A 1 72 ? -3.318 -7.689 -3.034 1.00 75.06 72 ASP A N 1
ATOM 555 C CA . ASP A 1 72 ? -3.639 -8.437 -4.256 1.00 75.06 72 ASP A CA 1
ATOM 556 C C . ASP A 1 72 ? -2.390 -9.196 -4.722 1.00 75.06 72 ASP A C 1
ATOM 558 O O . ASP A 1 72 ? -1.679 -8.730 -5.613 1.00 75.06 72 ASP A O 1
ATOM 562 N N . ASP A 1 73 ? -2.089 -10.308 -4.060 1.00 67.81 73 ASP A N 1
ATOM 563 C CA . ASP A 1 73 ? -0.995 -11.205 -4.413 1.00 67.81 73 ASP A CA 1
ATOM 564 C C . ASP A 1 73 ? -1.528 -12.388 -5.227 1.00 67.81 73 ASP A C 1
ATOM 566 O O . ASP A 1 73 ? -2.533 -13.020 -4.873 1.00 67.81 73 ASP A O 1
ATOM 570 N N . TYR A 1 74 ? -0.882 -12.668 -6.355 1.00 63.84 74 TYR A N 1
ATOM 571 C CA . TYR A 1 74 ? -1.281 -13.754 -7.236 1.00 63.84 74 TYR A CA 1
ATOM 572 C C . TYR A 1 74 ? -0.427 -14.978 -6.953 1.00 63.84 74 TYR A C 1
ATOM 574 O O . TYR A 1 74 ? 0.762 -15.002 -7.253 1.00 63.84 74 TYR A O 1
ATOM 582 N N . PHE A 1 75 ? -1.068 -16.046 -6.476 1.00 63.16 75 PHE A N 1
ATOM 583 C CA . PHE A 1 75 ? -0.412 -17.343 -6.375 1.00 63.16 75 PHE A CA 1
ATOM 584 C C . PHE A 1 75 ? 0.191 -17.743 -7.734 1.00 63.16 75 PHE A C 1
ATOM 586 O O . PHE A 1 75 ? -0.506 -17.617 -8.754 1.00 63.16 75 PHE A O 1
ATOM 593 N N . PRO A 1 76 ? 1.436 -18.259 -7.767 1.00 62.88 76 PRO A N 1
ATOM 594 C CA . PRO A 1 76 ? 2.104 -18.668 -9.004 1.00 62.88 76 PRO A CA 1
ATOM 595 C C . PRO A 1 76 ? 1.292 -19.677 -9.825 1.00 62.88 76 PRO A C 1
ATOM 597 O O . PRO A 1 76 ? 1.328 -19.657 -11.052 1.00 62.88 76 PRO A O 1
ATOM 600 N N . GLU A 1 77 ? 0.512 -20.520 -9.147 1.00 65.56 77 GLU A N 1
ATOM 601 C CA . GLU A 1 77 ? -0.355 -21.541 -9.749 1.00 65.56 77 GLU A CA 1
ATOM 602 C C . GLU A 1 77 ? -1.716 -20.998 -10.215 1.00 65.56 77 GLU A C 1
ATOM 604 O O . GLU A 1 77 ? -2.561 -21.738 -10.719 1.00 65.56 77 GLU A O 1
ATOM 609 N N . SER A 1 78 ? -1.972 -19.698 -10.056 1.00 66.44 78 SER A N 1
ATOM 610 C CA . SER A 1 78 ? -3.229 -19.113 -10.507 1.00 66.44 78 SER A CA 1
ATOM 611 C C . SER A 1 78 ? -3.251 -18.967 -12.040 1.00 66.44 78 SER A C 1
ATOM 613 O O . SER A 1 78 ? -2.265 -18.528 -12.641 1.00 66.44 78 SER A O 1
ATOM 615 N N . PRO A 1 79 ? -4.403 -19.189 -12.705 1.00 62.91 79 PRO A N 1
ATOM 616 C CA . PRO A 1 79 ? -4.551 -18.930 -14.147 1.00 62.91 79 PRO A CA 1
ATOM 617 C C . PRO A 1 79 ? -4.200 -17.482 -14.545 1.00 62.91 79 PRO A C 1
ATOM 619 O O . PRO A 1 79 ? -3.816 -17.180 -15.681 1.00 62.91 79 PRO A O 1
ATOM 622 N N . LYS A 1 80 ? -4.324 -16.559 -13.583 1.00 65.06 80 LYS A N 1
ATOM 623 C CA . LYS A 1 80 ? -3.963 -15.149 -13.732 1.00 65.06 80 LYS A CA 1
ATOM 624 C C . LYS A 1 80 ? -2.445 -14.946 -13.773 1.00 65.06 80 LYS A C 1
ATOM 626 O O . LYS A 1 80 ? -1.994 -14.147 -14.596 1.00 65.06 80 LYS A O 1
ATOM 631 N N . ALA A 1 81 ? -1.676 -15.680 -12.966 1.00 63.94 81 ALA A N 1
ATOM 632 C CA . ALA A 1 81 ? -0.215 -15.636 -12.976 1.00 63.94 81 ALA A CA 1
ATOM 633 C C . ALA A 1 81 ? 0.351 -16.115 -14.324 1.00 63.94 81 ALA A C 1
ATOM 635 O O . ALA A 1 81 ? 1.161 -15.417 -14.939 1.00 63.94 81 ALA A O 1
ATOM 636 N N . GLU A 1 82 ? -0.158 -17.229 -14.864 1.00 62.97 82 GLU A N 1
ATOM 637 C CA . GLU A 1 82 ? 0.294 -17.768 -16.156 1.00 62.97 82 GLU A CA 1
ATOM 638 C C . GLU A 1 82 ? 0.055 -16.786 -17.320 1.00 62.97 82 GLU A C 1
ATOM 640 O O . GLU A 1 82 ? 0.918 -16.563 -18.174 1.00 62.97 82 GLU A O 1
ATOM 645 N N . THR A 1 83 ? -1.109 -16.131 -17.330 1.00 59.81 83 THR A N 1
ATOM 646 C CA . THR A 1 83 ? -1.476 -15.148 -18.364 1.00 59.81 83 THR A CA 1
ATOM 647 C C . THR A 1 83 ? -0.617 -13.877 -18.288 1.00 59.81 83 THR A C 1
ATOM 649 O O . THR A 1 83 ? -0.405 -13.199 -19.299 1.00 59.81 83 THR A O 1
ATOM 652 N N . ARG A 1 84 ? -0.107 -13.527 -17.100 1.00 63.84 84 ARG A N 1
ATOM 653 C CA . ARG A 1 84 ? 0.712 -12.326 -16.869 1.00 63.84 84 ARG A CA 1
ATOM 654 C C . ARG A 1 84 ? 2.200 -12.562 -17.102 1.00 63.84 84 ARG A C 1
ATOM 656 O O . ARG A 1 84 ? 2.836 -11.687 -17.684 1.00 63.84 84 ARG A O 1
ATOM 663 N N . SER A 1 85 ? 2.718 -13.744 -16.767 1.00 63.06 85 SER A N 1
ATOM 664 C CA . SER A 1 85 ? 4.108 -14.150 -17.041 1.00 63.06 85 SER A CA 1
ATOM 665 C C . SER A 1 85 ? 4.489 -13.989 -18.525 1.00 63.06 85 SER A C 1
ATOM 667 O O . SER A 1 85 ? 5.592 -13.562 -18.867 1.00 63.06 85 SER A O 1
ATOM 669 N N . LYS A 1 86 ? 3.525 -14.196 -19.433 1.00 64.69 86 LYS A N 1
ATOM 670 C CA . LYS A 1 86 ? 3.701 -14.079 -20.892 1.00 64.69 86 LYS A CA 1
ATOM 671 C C . LYS A 1 86 ? 3.882 -12.636 -21.412 1.00 64.69 86 LYS A C 1
ATOM 673 O O . LYS A 1 86 ? 4.123 -12.463 -22.602 1.00 64.69 86 LYS A O 1
ATOM 678 N N . ARG A 1 87 ? 3.773 -11.591 -20.572 1.00 64.88 87 ARG A N 1
ATOM 679 C CA . ARG A 1 87 ? 3.817 -10.168 -20.997 1.00 64.88 87 ARG A CA 1
ATOM 680 C C . ARG A 1 87 ? 5.208 -9.511 -20.998 1.00 64.88 87 ARG A C 1
ATOM 682 O O . ARG A 1 87 ? 5.304 -8.339 -21.348 1.00 64.88 87 ARG A O 1
ATOM 689 N N . GLY A 1 88 ? 6.269 -10.258 -20.690 1.00 57.94 88 GLY A N 1
ATOM 690 C CA . GLY A 1 88 ? 7.658 -9.784 -20.750 1.00 57.94 88 GLY A CA 1
ATOM 691 C C . GLY A 1 88 ? 8.159 -9.150 -19.446 1.00 57.94 88 GLY A C 1
ATOM 692 O O . GLY A 1 88 ? 7.387 -8.626 -18.645 1.00 57.94 88 GLY A O 1
ATOM 693 N N . LYS A 1 89 ? 9.479 -9.215 -19.221 1.00 57.72 89 LYS A N 1
ATOM 694 C CA . LYS A 1 89 ? 10.151 -8.649 -18.041 1.00 57.72 89 LYS A CA 1
ATOM 695 C C . LYS A 1 89 ? 10.653 -7.240 -18.367 1.00 57.72 89 LYS A C 1
ATOM 697 O O . LYS A 1 89 ? 11.607 -7.081 -19.122 1.00 57.72 89 LYS A O 1
ATOM 702 N N . GLY A 1 90 ? 9.993 -6.215 -17.829 1.00 59.06 90 GLY A N 1
ATOM 703 C CA . GLY A 1 90 ? 10.486 -4.835 -17.894 1.00 59.06 90 GLY A CA 1
ATOM 704 C C . GLY A 1 90 ? 11.760 -4.633 -17.059 1.00 59.06 90 GLY A C 1
ATOM 705 O O . GLY A 1 90 ? 12.137 -5.492 -16.264 1.00 59.06 90 GLY A O 1
ATOM 706 N N . VAL A 1 91 ? 12.414 -3.474 -17.200 1.00 54.38 91 VAL A N 1
ATOM 707 C CA . VAL A 1 91 ? 13.632 -3.128 -16.437 1.00 54.38 91 VAL A CA 1
ATOM 708 C C . VAL A 1 91 ? 13.365 -3.214 -14.933 1.00 54.38 91 VAL A C 1
ATOM 710 O O . VAL A 1 91 ? 12.492 -2.507 -14.421 1.00 54.38 91 VAL A O 1
ATOM 713 N N . HIS A 1 92 ? 14.116 -4.054 -14.220 1.00 60.34 92 HIS A N 1
ATOM 714 C CA . HIS A 1 92 ? 14.016 -4.218 -12.771 1.00 60.34 92 HIS A CA 1
ATOM 715 C C . HIS A 1 92 ? 14.558 -2.968 -12.052 1.00 60.34 92 HIS A C 1
ATOM 717 O O . HIS A 1 92 ? 15.651 -2.489 -12.342 1.00 60.34 92 HIS A O 1
ATOM 723 N N . ARG A 1 93 ? 13.762 -2.410 -11.137 1.00 61.88 93 ARG A N 1
ATOM 724 C CA . ARG A 1 93 ? 14.157 -1.344 -10.209 1.00 61.88 93 ARG A CA 1
ATOM 725 C C . ARG A 1 93 ? 13.670 -1.800 -8.844 1.00 61.88 93 ARG A C 1
ATOM 727 O O . ARG A 1 93 ? 12.461 -1.973 -8.698 1.00 61.88 93 ARG A O 1
ATOM 734 N N . ARG A 1 94 ? 14.604 -2.020 -7.924 1.00 73.12 94 ARG A N 1
ATOM 735 C CA . ARG A 1 94 ? 14.341 -2.507 -6.571 1.00 73.12 94 ARG A CA 1
ATOM 736 C C . ARG A 1 94 ? 13.546 -1.475 -5.774 1.00 73.12 94 ARG A C 1
ATOM 738 O O . ARG A 1 94 ? 13.809 -0.275 -5.894 1.00 73.12 94 ARG A O 1
ATOM 745 N N . VAL A 1 95 ? 12.587 -1.922 -4.970 1.00 75.12 95 VAL A N 1
ATOM 746 C CA . VAL A 1 95 ? 11.864 -1.045 -4.042 1.00 75.12 95 VAL A CA 1
ATOM 747 C C . VAL A 1 95 ? 12.701 -0.860 -2.782 1.00 75.12 95 VAL A C 1
ATOM 749 O O . VAL A 1 95 ? 12.737 -1.717 -1.905 1.00 75.12 95 VAL A O 1
ATOM 752 N N . GLU A 1 96 ? 13.382 0.280 -2.690 1.00 81.25 96 GLU A N 1
ATOM 753 C CA . GLU A 1 96 ? 14.116 0.691 -1.490 1.00 81.25 96 GLU A CA 1
ATOM 754 C C . GLU A 1 96 ? 13.551 2.005 -0.927 1.00 81.25 96 GLU A C 1
ATOM 756 O O . GLU A 1 96 ? 13.030 2.822 -1.691 1.00 81.25 96 GLU A O 1
ATOM 761 N N . PRO A 1 97 ? 13.684 2.270 0.386 1.00 80.12 97 PRO A N 1
ATOM 762 C CA . PRO A 1 97 ? 13.114 3.462 1.017 1.00 80.12 97 PRO A CA 1
ATOM 763 C C . PRO A 1 97 ? 13.529 4.779 0.338 1.00 80.12 97 PRO A C 1
ATOM 765 O O . PRO A 1 97 ? 12.710 5.683 0.160 1.00 80.12 97 PRO A O 1
ATOM 768 N N . SER A 1 98 ? 14.798 4.881 -0.062 1.00 85.06 98 SER A N 1
ATOM 769 C CA . SER A 1 98 ? 15.391 6.046 -0.731 1.00 85.06 98 SER A CA 1
ATOM 770 C C . SER A 1 98 ? 15.127 6.092 -2.237 1.00 85.06 98 SER A C 1
ATOM 772 O O . SER A 1 98 ? 15.377 7.122 -2.863 1.00 85.06 98 SER A O 1
ATOM 774 N N . SER A 1 99 ? 14.624 5.006 -2.830 1.00 85.62 99 SER A N 1
ATOM 775 C CA . SER A 1 99 ? 14.373 4.946 -4.266 1.00 85.62 99 SER A CA 1
ATOM 776 C C . SER A 1 99 ? 13.231 5.875 -4.661 1.00 85.62 99 SER A C 1
ATOM 778 O O . SER A 1 99 ? 12.204 5.974 -3.982 1.00 85.62 99 SER A O 1
ATOM 780 N N . VAL A 1 100 ? 13.425 6.549 -5.794 1.00 86.19 100 VAL A N 1
ATO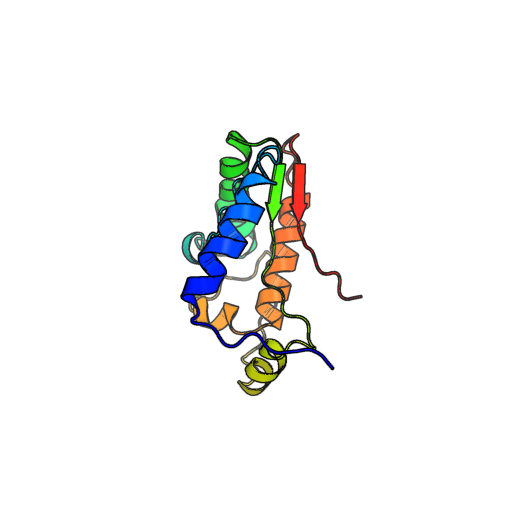M 781 C CA . VAL A 1 100 ? 12.449 7.482 -6.353 1.00 86.19 100 VAL A CA 1
ATOM 782 C C . VAL A 1 100 ? 11.250 6.717 -6.897 1.00 86.19 100 VAL A C 1
ATOM 784 O O . VAL A 1 100 ? 11.405 5.708 -7.594 1.00 86.19 100 VAL A O 1
ATOM 787 N N . ILE A 1 101 ? 10.051 7.224 -6.612 1.00 83.94 101 ILE A N 1
ATOM 788 C CA . ILE A 1 101 ? 8.816 6.649 -7.145 1.00 83.94 101 ILE A CA 1
ATOM 789 C C . ILE A 1 101 ? 8.809 6.818 -8.670 1.00 83.94 101 ILE A C 1
ATOM 791 O O . ILE A 1 101 ? 9.015 7.924 -9.176 1.00 83.94 101 ILE A O 1
ATOM 795 N N . PRO A 1 102 ? 8.584 5.744 -9.442 1.00 83.06 102 PRO A N 1
ATOM 796 C CA . PRO A 1 102 ? 8.561 5.839 -10.891 1.00 83.06 102 PRO A CA 1
ATOM 797 C C . PRO A 1 102 ? 7.379 6.689 -11.361 1.00 83.06 102 PRO A C 1
ATOM 799 O O . PRO A 1 102 ? 6.238 6.441 -10.981 1.00 83.06 102 PRO A O 1
ATOM 802 N N . GLY A 1 103 ? 7.646 7.636 -12.265 1.00 79.75 103 GLY A N 1
ATOM 803 C CA . GLY A 1 103 ? 6.604 8.489 -12.848 1.00 79.75 103 GLY A CA 1
ATOM 804 C C . GLY A 1 103 ? 5.544 7.715 -13.643 1.00 79.75 103 GLY A C 1
ATOM 805 O O . GLY A 1 103 ? 4.392 8.129 -13.694 1.00 79.75 103 GLY A O 1
ATOM 806 N N . ASN A 1 104 ? 5.896 6.556 -14.215 1.00 82.44 104 ASN A N 1
ATOM 807 C CA . ASN A 1 104 ? 4.938 5.649 -14.854 1.00 82.44 104 ASN A CA 1
ATOM 808 C C . ASN A 1 104 ? 4.480 4.557 -13.875 1.00 82.44 104 ASN A C 1
ATOM 810 O O . ASN A 1 104 ? 4.834 3.381 -13.996 1.00 82.44 104 ASN A O 1
ATOM 814 N N . TRP A 1 105 ? 3.715 4.978 -12.871 1.00 80.94 105 TRP A N 1
ATOM 815 C CA . TRP A 1 105 ? 3.198 4.106 -11.821 1.00 80.94 105 TRP A CA 1
ATOM 816 C C . TRP A 1 105 ? 2.315 2.945 -12.320 1.00 80.94 105 TRP A C 1
ATOM 818 O O . TRP A 1 105 ? 2.506 1.823 -11.842 1.00 80.94 105 TRP A O 1
ATOM 828 N N . PRO A 1 106 ? 1.402 3.135 -13.300 1.00 81.31 106 PRO A N 1
ATOM 829 C CA . PRO A 1 106 ? 0.614 2.027 -13.837 1.00 81.31 106 PRO A CA 1
ATOM 830 C C . PRO A 1 106 ? 1.487 0.911 -14.411 1.00 81.31 106 PRO A C 1
ATOM 832 O O . PRO A 1 106 ? 1.217 -0.261 -14.175 1.00 81.31 106 PRO A O 1
ATOM 835 N N . GLU A 1 107 ? 2.555 1.260 -15.130 1.00 81.06 107 GLU A N 1
ATOM 836 C CA . GLU A 1 107 ? 3.464 0.267 -15.704 1.00 81.06 107 GLU A CA 1
ATOM 837 C C . GLU A 1 107 ? 4.353 -0.386 -14.637 1.00 81.06 107 GLU A C 1
ATOM 839 O O . GLU A 1 107 ? 4.663 -1.571 -14.727 1.00 81.06 107 GLU A O 1
ATOM 844 N N . PHE A 1 108 ? 4.709 0.350 -13.579 1.00 81.81 108 PHE A N 1
ATOM 845 C CA . PHE A 1 108 ? 5.408 -0.214 -12.425 1.00 81.81 108 PHE A CA 1
ATOM 846 C C . PHE A 1 108 ? 4.579 -1.303 -11.728 1.00 81.81 108 PHE A C 1
ATOM 848 O O . PHE A 1 108 ? 5.091 -2.399 -11.514 1.00 81.81 108 PHE A O 1
ATOM 855 N N . LEU A 1 109 ? 3.298 -1.036 -11.446 1.00 79.44 109 LEU A N 1
ATOM 856 C CA . LEU A 1 109 ? 2.397 -1.986 -10.777 1.00 79.44 109 LEU A CA 1
ATOM 857 C C . LEU A 1 109 ? 2.014 -3.200 -11.635 1.00 79.44 109 LEU A C 1
ATOM 859 O O . LEU A 1 109 ? 1.459 -4.166 -11.114 1.00 79.44 109 LEU A O 1
ATOM 863 N N . ARG A 1 110 ? 2.277 -3.169 -12.946 1.00 76.94 110 ARG A N 1
ATOM 864 C CA . ARG A 1 110 ? 2.054 -4.321 -13.834 1.00 76.94 110 ARG A CA 1
ATOM 865 C C . ARG A 1 110 ? 3.116 -5.403 -13.696 1.00 76.94 110 ARG A C 1
ATOM 867 O O . ARG A 1 110 ? 2.875 -6.517 -14.157 1.00 76.94 110 ARG A O 1
ATOM 874 N N . ILE A 1 111 ? 4.274 -5.068 -13.132 1.00 77.38 111 ILE A N 1
ATOM 875 C CA . ILE A 1 111 ? 5.378 -6.002 -12.935 1.00 77.38 111 ILE A CA 1
ATOM 876 C C . ILE A 1 111 ? 5.192 -6.648 -11.563 1.00 77.38 111 ILE A C 1
ATOM 878 O O . ILE A 1 111 ? 5.343 -5.974 -10.546 1.00 77.38 111 ILE A O 1
ATOM 882 N N . GLU A 1 112 ? 4.871 -7.942 -11.551 1.00 76.19 112 GLU A N 1
ATOM 883 C CA . GLU A 1 112 ? 4.489 -8.676 -10.335 1.00 76.19 112 GLU A CA 1
ATOM 884 C C . GLU A 1 112 ? 5.568 -8.601 -9.252 1.00 76.19 112 GLU A C 1
ATOM 886 O O . GLU A 1 112 ? 5.277 -8.165 -8.146 1.00 76.19 112 GLU A O 1
ATOM 891 N N . ASP A 1 113 ? 6.830 -8.875 -9.596 1.00 77.94 113 ASP A N 1
ATOM 892 C CA . ASP A 1 113 ? 7.951 -8.815 -8.646 1.00 77.94 113 ASP A CA 1
ATOM 893 C C . ASP A 1 113 ? 8.046 -7.443 -7.951 1.00 77.94 113 ASP A C 1
ATOM 895 O O . ASP A 1 113 ? 8.260 -7.349 -6.746 1.00 77.94 113 ASP A O 1
ATOM 899 N N . LYS A 1 114 ? 7.813 -6.352 -8.695 1.00 79.62 114 LYS A N 1
ATOM 900 C CA . LYS A 1 114 ? 7.854 -4.986 -8.146 1.00 79.62 114 LYS A CA 1
ATOM 901 C C . LYS A 1 114 ? 6.648 -4.676 -7.272 1.00 79.62 114 LYS A C 1
ATOM 903 O O . LYS A 1 114 ? 6.766 -3.950 -6.286 1.00 79.62 114 LYS A O 1
ATOM 908 N N . LYS A 1 115 ? 5.481 -5.187 -7.660 1.00 80.38 115 LYS A N 1
ATOM 909 C CA . LYS A 1 115 ? 4.241 -5.068 -6.895 1.00 80.38 115 LYS A CA 1
ATOM 910 C C . LYS A 1 115 ? 4.369 -5.826 -5.570 1.00 80.38 115 LYS A C 1
ATOM 912 O O . LYS A 1 115 ? 4.051 -5.254 -4.531 1.00 80.38 115 LYS A O 1
ATOM 917 N N . ALA A 1 116 ? 4.922 -7.037 -5.598 1.00 80.94 116 ALA A N 1
ATOM 918 C CA . ALA A 1 116 ? 5.219 -7.843 -4.420 1.00 80.94 116 ALA A CA 1
ATOM 919 C C . ALA A 1 116 ? 6.235 -7.149 -3.496 1.00 80.94 116 ALA A C 1
ATOM 921 O O . ALA A 1 116 ? 5.964 -6.991 -2.306 1.00 80.94 116 ALA A O 1
ATOM 922 N N . GLU A 1 117 ? 7.352 -6.641 -4.034 1.00 85.19 117 GLU A N 1
ATOM 923 C CA . GLU A 1 117 ? 8.333 -5.865 -3.257 1.00 85.19 117 GLU A CA 1
ATOM 924 C C . GLU A 1 117 ? 7.706 -4.624 -2.601 1.00 85.19 117 GLU A C 1
ATOM 926 O O . GLU A 1 117 ? 7.942 -4.350 -1.423 1.00 85.19 117 GLU A O 1
ATOM 931 N N . LEU A 1 118 ? 6.869 -3.885 -3.338 1.00 86.44 118 LEU A N 1
ATOM 932 C CA . LEU A 1 118 ? 6.143 -2.737 -2.801 1.00 86.44 118 LEU A CA 1
ATOM 933 C C . LEU A 1 118 ? 5.210 -3.146 -1.658 1.00 86.44 118 LEU A C 1
ATOM 935 O O . LEU A 1 118 ? 5.200 -2.495 -0.616 1.00 86.44 118 LEU A O 1
ATOM 939 N N . PHE A 1 119 ? 4.415 -4.196 -1.844 1.00 87.00 119 PHE A N 1
ATOM 940 C CA . PHE A 1 119 ? 3.463 -4.658 -0.834 1.00 87.00 119 PHE A CA 1
ATOM 941 C C . PHE A 1 119 ? 4.175 -5.134 0.424 1.00 87.00 119 PHE A C 1
ATOM 943 O O . PHE A 1 119 ? 3.780 -4.760 1.528 1.00 87.00 119 PHE A O 1
ATOM 950 N N . PHE A 1 120 ? 5.280 -5.859 0.266 1.00 85.38 120 PHE A N 1
ATOM 951 C CA . PHE A 1 120 ? 6.133 -6.253 1.377 1.00 85.38 120 PHE A CA 1
ATOM 952 C C . PHE A 1 120 ? 6.691 -5.035 2.129 1.00 85.38 120 PHE A C 1
ATOM 954 O O . PHE A 1 120 ? 6.618 -4.968 3.361 1.00 85.38 120 PHE A O 1
ATOM 961 N N . PHE A 1 121 ? 7.195 -4.036 1.400 1.00 88.25 121 PHE A N 1
ATOM 962 C CA . PHE A 1 121 ? 7.714 -2.801 1.983 1.00 88.25 121 PHE A CA 1
ATOM 963 C C . PHE A 1 121 ? 6.644 -2.032 2.777 1.00 88.25 121 PHE A C 1
ATOM 965 O O . PHE A 1 121 ? 6.897 -1.580 3.899 1.00 88.25 121 PHE A O 1
ATOM 972 N N . LEU A 1 122 ? 5.432 -1.908 2.230 1.00 89.06 122 LEU A N 1
ATOM 973 C CA . LEU A 1 122 ? 4.317 -1.229 2.892 1.00 89.06 122 LEU A CA 1
ATOM 974 C C . LEU A 1 122 ? 3.815 -2.006 4.112 1.00 89.06 122 LEU A C 1
ATOM 976 O O . LEU A 1 122 ? 3.642 -1.409 5.173 1.00 89.06 122 LEU A O 1
ATOM 980 N N . ALA A 1 123 ? 3.646 -3.326 3.999 1.00 86.94 123 ALA A N 1
ATOM 981 C CA . ALA A 1 123 ? 3.255 -4.187 5.112 1.00 86.94 123 ALA A CA 1
ATOM 982 C C . ALA A 1 123 ? 4.245 -4.078 6.281 1.00 86.94 123 ALA A C 1
ATOM 984 O O . ALA A 1 123 ? 3.840 -3.895 7.429 1.00 86.94 123 ALA A O 1
ATOM 985 N N . THR A 1 124 ? 5.545 -4.100 5.981 1.00 86.31 124 THR A N 1
ATOM 986 C CA . THR A 1 124 ? 6.601 -3.921 6.987 1.00 86.31 124 THR A CA 1
ATOM 987 C C . THR A 1 124 ? 6.529 -2.529 7.614 1.00 86.31 124 THR A C 1
ATOM 989 O O . THR A 1 124 ? 6.565 -2.394 8.835 1.00 86.31 124 THR A O 1
ATOM 992 N N . SER A 1 125 ? 6.329 -1.486 6.805 1.00 84.69 125 SER A N 1
ATOM 993 C CA . SER A 1 125 ? 6.185 -0.111 7.304 1.00 84.69 125 SER A CA 1
ATOM 994 C C . SER A 1 125 ? 4.989 0.050 8.253 1.00 84.69 125 SER A C 1
ATOM 996 O O . SER A 1 125 ? 5.073 0.809 9.216 1.00 84.69 125 SER A O 1
ATOM 998 N N . MET A 1 126 ? 3.897 -0.686 8.025 1.00 82.12 126 MET A N 1
ATOM 999 C CA . MET A 1 126 ? 2.718 -0.670 8.898 1.00 82.12 126 MET A CA 1
ATOM 1000 C C . MET A 1 126 ? 2.960 -1.334 10.250 1.00 82.12 126 MET A C 1
ATOM 1002 O O . MET A 1 126 ? 2.446 -0.847 11.251 1.00 82.12 126 MET A O 1
ATOM 1006 N N . THR A 1 127 ? 3.745 -2.415 10.307 1.00 76.12 127 THR A N 1
ATOM 1007 C CA . THR A 1 127 ? 4.066 -3.069 11.592 1.00 76.12 127 THR A CA 1
ATOM 1008 C C . THR A 1 127 ? 4.843 -2.162 12.548 1.00 76.12 127 THR A C 1
ATOM 1010 O O . THR A 1 127 ? 4.805 -2.369 13.756 1.00 76.12 127 THR A O 1
ATOM 1013 N N . ALA A 1 128 ? 5.491 -1.114 12.027 1.00 77.44 128 ALA A N 1
ATOM 1014 C CA . ALA A 1 128 ? 6.159 -0.097 12.831 1.00 77.44 128 ALA A CA 1
ATOM 1015 C C . ALA A 1 128 ? 5.203 0.977 13.398 1.00 77.44 128 ALA A C 1
ATOM 1017 O O . ALA A 1 128 ? 5.633 1.815 14.192 1.00 77.44 128 ALA A O 1
ATOM 1018 N N . LEU A 1 129 ? 3.921 0.995 13.006 1.00 80.56 129 LEU A N 1
ATOM 1019 C CA . LEU A 1 129 ? 2.953 1.979 13.493 1.00 80.56 129 LEU A CA 1
ATOM 1020 C C . LEU A 1 129 ? 2.453 1.601 14.892 1.00 80.56 129 LEU A C 1
ATOM 1022 O O . LEU A 1 129 ? 1.678 0.662 15.065 1.00 80.56 129 LEU A O 1
ATOM 1026 N N . ASN A 1 130 ? 2.834 2.386 15.899 1.00 78.25 130 ASN A N 1
ATOM 1027 C CA . ASN A 1 130 ? 2.303 2.239 17.251 1.00 78.25 130 ASN A CA 1
ATOM 1028 C C . ASN A 1 130 ? 0.978 3.009 17.390 1.00 78.25 130 ASN A C 1
ATOM 1030 O O . ASN A 1 130 ? 0.974 4.200 17.694 1.00 78.25 130 ASN A O 1
ATOM 1034 N N . THR A 1 131 ? -0.144 2.341 17.115 1.00 81.00 131 THR A N 1
ATOM 1035 C CA . THR A 1 131 ? -1.480 2.975 17.092 1.00 81.00 131 THR A CA 1
ATOM 1036 C C . THR A 1 131 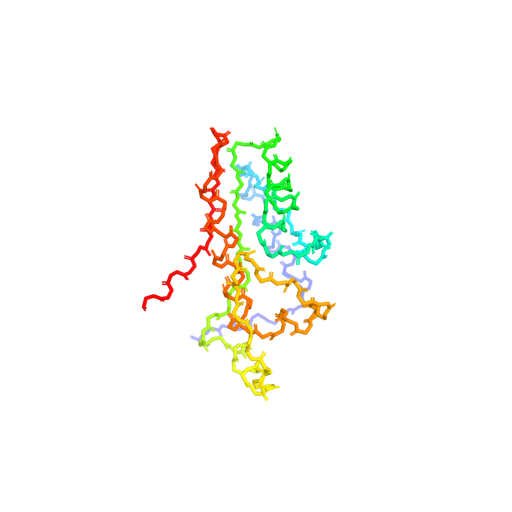? -2.367 2.593 18.278 1.00 81.00 131 THR A C 1
ATOM 1038 O O . THR A 1 131 ? -3.481 3.099 18.394 1.00 81.00 131 THR A O 1
ATOM 1041 N N . GLY A 1 132 ? -1.919 1.668 19.139 1.00 82.00 132 GLY A N 1
ATOM 1042 C CA . GLY A 1 132 ? -2.738 1.067 20.204 1.00 82.00 132 GLY A CA 1
ATOM 1043 C C . GLY A 1 132 ? -3.950 0.258 19.707 1.00 82.00 132 GLY A C 1
ATOM 1044 O O . GLY A 1 132 ? -4.665 -0.331 20.515 1.00 82.00 132 GLY A O 1
ATOM 1045 N N . LYS A 1 133 ? -4.181 0.214 18.390 1.00 86.81 133 LYS A N 1
ATOM 1046 C CA . LYS A 1 133 ? -5.263 -0.497 17.702 1.00 86.81 133 LYS A CA 1
ATOM 1047 C C . LYS A 1 133 ? -4.684 -1.612 16.835 1.00 86.81 133 LYS A C 1
ATOM 1049 O O . LYS A 1 133 ? -3.486 -1.645 16.557 1.00 86.81 133 LYS A O 1
ATOM 1054 N N . GLN A 1 134 ? -5.532 -2.551 16.422 1.00 85.69 134 GLN A N 1
ATOM 1055 C CA . GLN A 1 134 ? -5.069 -3.715 15.669 1.00 85.69 134 GLN A CA 1
ATOM 1056 C C . GLN A 1 134 ? -4.930 -3.401 14.176 1.00 85.69 134 GLN A C 1
ATOM 1058 O O . GLN A 1 134 ? -5.851 -2.889 13.541 1.00 85.69 134 GLN A O 1
ATOM 1063 N N . ILE A 1 135 ? -3.783 -3.763 13.609 1.00 86.50 135 ILE A N 1
ATOM 1064 C CA . ILE A 1 135 ? -3.524 -3.734 12.171 1.00 86.50 135 ILE A CA 1
ATOM 1065 C C . ILE A 1 135 ? -3.089 -5.142 11.773 1.00 86.50 135 ILE A C 1
ATOM 1067 O O . ILE A 1 135 ? -2.072 -5.625 12.269 1.00 86.50 135 ILE A O 1
ATOM 1071 N N . ILE A 1 136 ? -3.846 -5.799 10.895 1.00 84.50 136 ILE A N 1
ATOM 1072 C CA . ILE A 1 136 ? -3.492 -7.117 10.352 1.00 84.50 136 ILE A CA 1
ATOM 1073 C C . ILE A 1 136 ? -3.222 -6.976 8.860 1.00 84.50 136 ILE A C 1
ATOM 1075 O O . ILE A 1 136 ? -3.926 -6.262 8.154 1.00 84.50 136 ILE A O 1
ATOM 1079 N N . SER A 1 137 ? -2.174 -7.637 8.380 1.00 84.19 137 SER A N 1
ATOM 1080 C CA . SER A 1 137 ? -1.715 -7.556 6.997 1.00 84.19 137 SER A CA 1
ATOM 1081 C C . SER A 1 137 ? -1.497 -8.962 6.454 1.00 84.19 137 SER A C 1
ATOM 1083 O O . SER A 1 137 ? -0.839 -9.771 7.109 1.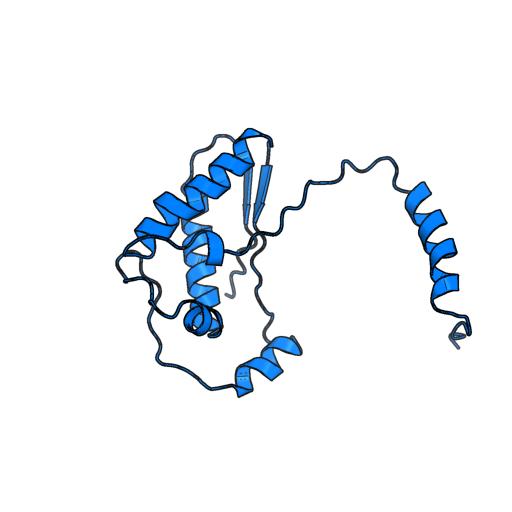00 84.19 137 SER A O 1
ATOM 1085 N N . THR A 1 138 ? -2.020 -9.263 5.264 1.00 78.56 138 THR A N 1
ATOM 1086 C CA . THR A 1 138 ? -1.753 -10.536 4.578 1.00 78.56 138 THR A CA 1
ATOM 1087 C C . THR A 1 138 ? -0.375 -10.489 3.913 1.00 78.56 138 THR A C 1
ATOM 1089 O O . THR A 1 138 ? -0.264 -10.365 2.696 1.00 78.56 138 THR A O 1
ATOM 1092 N N . CYS A 1 139 ? 0.706 -10.509 4.691 1.00 64.75 139 CYS A N 1
ATOM 1093 C CA . CYS A 1 139 ? 2.045 -10.653 4.128 1.00 64.75 139 CYS A CA 1
ATOM 1094 C C . CYS A 1 139 ? 2.271 -12.123 3.747 1.00 64.75 139 CYS A C 1
ATOM 1096 O O . CYS A 1 139 ? 2.552 -12.959 4.602 1.00 64.75 139 CYS A O 1
ATOM 1098 N N . ASN A 1 140 ? 2.149 -12.446 2.458 1.00 54.66 140 ASN A N 1
ATOM 1099 C CA . ASN A 1 140 ? 2.602 -13.734 1.946 1.00 54.66 140 ASN A CA 1
ATOM 1100 C C . ASN A 1 140 ? 4.128 -13.788 2.077 1.00 54.66 140 ASN A C 1
ATOM 1102 O O . ASN A 1 140 ? 4.868 -13.258 1.251 1.00 54.66 140 ASN A O 1
ATOM 1106 N N . MET A 1 141 ? 4.610 -14.405 3.153 1.00 45.34 141 MET A N 1
ATOM 1107 C CA . MET A 1 141 ? 5.987 -14.868 3.212 1.00 45.34 141 MET A CA 1
ATOM 1108 C C . MET A 1 141 ? 6.089 -16.106 2.327 1.00 45.34 141 MET A C 1
ATOM 1110 O O . MET A 1 141 ? 5.827 -17.223 2.763 1.00 45.34 141 MET A O 1
ATOM 1114 N N . HIS A 1 142 ? 6.442 -15.898 1.061 1.00 40.56 142 HIS A N 1
ATOM 1115 C CA . HIS A 1 142 ? 7.024 -16.965 0.259 1.00 40.56 142 HIS A CA 1
ATOM 1116 C C . HIS A 1 142 ? 8.452 -17.196 0.770 1.00 40.56 142 HIS A C 1
ATOM 1118 O O . HIS A 1 142 ? 9.389 -16.512 0.361 1.00 40.56 142 HIS A O 1
ATOM 1124 N N . THR A 1 143 ? 8.567 -18.095 1.748 1.00 30.95 143 THR A N 1
ATOM 1125 C CA . THR A 1 143 ? 9.817 -18.791 2.098 1.00 30.95 143 THR A CA 1
ATOM 1126 C C . THR A 1 143 ? 10.174 -19.813 1.032 1.00 30.95 143 THR A C 1
ATOM 1128 O O . THR A 1 143 ? 9.230 -20.447 0.506 1.00 30.95 143 THR A O 1
#

Secondary structure (DSSP, 8-state):
--------TTHHHHHHHHHHTT-TT----------GGGG--SSBHHHIIIIIIHHHHHHHHTS-SEEEE------TTSHHHHHHHTT--PPP----TTSBPPS-HHHHHTSHHHHHHHHHHHHHHHHT---SSEEEE------